Protein AF-A0A4U2DBM8-F1 (afdb_monomer_lite)

Structure (mmCIF, N/CA/C/O backbone):
data_AF-A0A4U2DBM8-F1
#
_entry.id   AF-A0A4U2DBM8-F1
#
loop_
_atom_site.group_PDB
_atom_site.id
_atom_site.type_symbol
_atom_site.label_atom_id
_atom_site.label_alt_id
_atom_site.label_comp_id
_atom_site.label_asym_id
_atom_site.label_entity_id
_atom_site.label_seq_id
_atom_site.pdbx_PDB_ins_code
_atom_site.Cartn_x
_atom_site.Cartn_y
_atom_site.Cartn_z
_atom_site.occupancy
_atom_site.B_iso_or_equiv
_atom_site.auth_seq_id
_atom_site.auth_comp_id
_atom_site.auth_asym_id
_atom_site.auth_atom_id
_atom_site.pdbx_PDB_model_num
ATOM 1 N N . VAL A 1 1 ? 9.455 -3.708 -7.114 1.00 59.12 1 VAL A N 1
ATOM 2 C CA . VAL A 1 1 ? 10.012 -4.423 -8.286 1.00 59.12 1 VAL A CA 1
ATOM 3 C C . VAL A 1 1 ? 9.407 -5.806 -8.339 1.00 59.12 1 VAL A C 1
ATOM 5 O O . VAL A 1 1 ? 9.416 -6.477 -7.314 1.00 59.12 1 VAL A O 1
ATOM 8 N N . ASP A 1 2 ? 8.840 -6.181 -9.483 1.00 67.06 2 ASP A N 1
ATOM 9 C CA . ASP A 1 2 ? 8.183 -7.475 -9.717 1.00 67.06 2 ASP A CA 1
ATOM 10 C C . ASP A 1 2 ? 9.241 -8.581 -9.811 1.00 67.06 2 ASP A C 1
ATOM 12 O O . ASP A 1 2 ? 9.517 -9.155 -10.859 1.00 67.06 2 ASP A O 1
ATOM 16 N N . LYS A 1 3 ? 9.927 -8.794 -8.692 1.00 73.75 3 LYS A N 1
ATOM 17 C CA . LYS A 1 3 ? 10.995 -9.764 -8.516 1.00 73.75 3 LYS A CA 1
ATOM 18 C C . LYS A 1 3 ? 10.650 -10.631 -7.322 1.00 73.75 3 LYS A C 1
ATOM 20 O O . LYS A 1 3 ? 10.070 -10.146 -6.347 1.00 73.75 3 LYS A O 1
ATOM 25 N N . SER A 1 4 ? 11.052 -11.894 -7.391 1.00 77.31 4 SER A N 1
ATOM 26 C CA . SER A 1 4 ? 11.010 -12.765 -6.223 1.00 77.31 4 SER A CA 1
ATOM 27 C C . SER A 1 4 ? 11.772 -12.102 -5.073 1.00 77.31 4 SER A C 1
ATOM 29 O O . SER A 1 4 ? 12.866 -11.562 -5.265 1.00 77.31 4 SER A O 1
ATOM 31 N N . SER A 1 5 ? 11.160 -12.088 -3.895 1.00 81.56 5 SER A N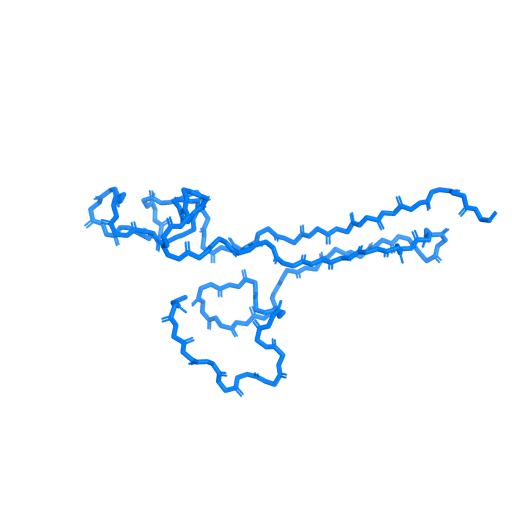 1
ATOM 32 C CA . SER A 1 5 ? 11.736 -11.513 -2.686 1.00 81.56 5 SER A CA 1
ATOM 33 C C . SER A 1 5 ? 11.975 -12.634 -1.690 1.00 81.56 5 SER A C 1
ATOM 35 O O . SER A 1 5 ? 11.061 -13.397 -1.393 1.00 81.56 5 SER A O 1
ATOM 37 N N . SER A 1 6 ? 13.188 -12.709 -1.147 1.00 88.38 6 SER A N 1
ATOM 38 C CA . SER A 1 6 ? 13.516 -13.589 -0.022 1.00 88.38 6 SER A CA 1
ATOM 39 C C . SER A 1 6 ? 13.119 -12.986 1.330 1.00 88.38 6 SER A C 1
ATOM 41 O O . SER A 1 6 ? 13.450 -13.548 2.371 1.00 88.38 6 SER A O 1
ATOM 43 N N . HIS A 1 7 ? 12.456 -11.822 1.336 1.00 85.44 7 HIS A N 1
ATOM 44 C CA . HIS A 1 7 ? 11.956 -11.214 2.563 1.00 85.44 7 HIS A CA 1
ATOM 45 C C . HIS A 1 7 ? 10.971 -12.180 3.241 1.00 85.44 7 HIS A C 1
ATOM 47 O O . HIS A 1 7 ? 10.074 -12.680 2.563 1.00 85.44 7 HIS A O 1
ATOM 53 N N . PRO A 1 8 ? 11.076 -12.421 4.560 1.00 89.69 8 PRO A N 1
ATOM 54 C CA . PRO A 1 8 ? 10.228 -13.395 5.253 1.00 89.69 8 PRO A CA 1
ATOM 55 C C . PRO A 1 8 ? 8.735 -13.027 5.226 1.00 89.69 8 PRO A C 1
ATOM 57 O O . PRO A 1 8 ? 7.880 -13.887 5.406 1.00 89.69 8 PRO A O 1
ATOM 60 N N . GLN A 1 9 ? 8.412 -11.750 4.996 1.00 89.75 9 GLN A N 1
ATOM 61 C CA . GLN A 1 9 ? 7.042 -11.239 4.866 1.00 89.75 9 GLN A CA 1
ATOM 62 C C . GLN A 1 9 ? 6.925 -10.332 3.629 1.00 89.75 9 GLN A C 1
ATOM 64 O O . GLN A 1 9 ? 6.922 -9.106 3.761 1.00 89.75 9 GLN A O 1
ATOM 69 N N . PRO A 1 10 ? 6.936 -10.880 2.403 1.00 87.31 10 PRO A N 1
ATOM 70 C CA . PRO A 1 10 ? 7.029 -10.077 1.180 1.00 87.31 10 PRO A CA 1
ATOM 71 C C . PRO A 1 10 ? 5.770 -9.229 0.934 1.00 87.31 10 PRO A C 1
ATOM 73 O O . PRO A 1 10 ? 5.850 -8.153 0.345 1.00 87.31 10 PRO A O 1
ATOM 76 N N . ASN A 1 11 ? 4.627 -9.672 1.460 1.00 86.81 11 ASN A N 1
ATOM 77 C CA . 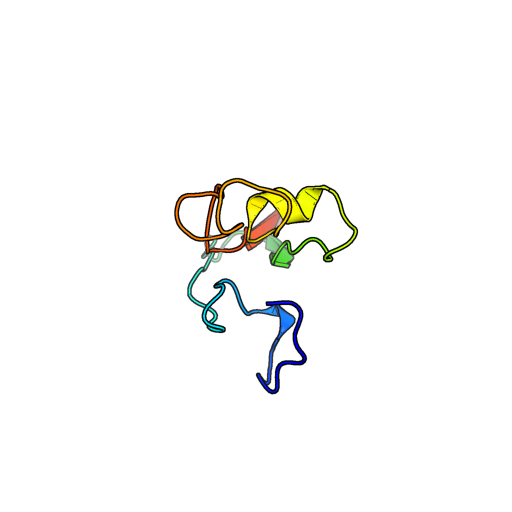ASN A 1 11 ? 3.356 -8.950 1.459 1.00 86.81 11 ASN A CA 1
ATOM 78 C C . ASN A 1 11 ? 3.327 -7.722 2.390 1.00 86.81 11 ASN A C 1
ATOM 80 O O . ASN A 1 11 ? 2.375 -6.954 2.325 1.00 86.81 11 ASN A O 1
ATOM 84 N N . ARG A 1 12 ? 4.345 -7.521 3.240 1.00 89.44 12 ARG A N 1
ATOM 85 C CA . ARG A 1 12 ? 4.477 -6.336 4.107 1.00 89.44 12 ARG A CA 1
ATOM 86 C C . ARG A 1 12 ? 5.443 -5.285 3.578 1.00 89.44 12 ARG A C 1
ATOM 88 O O . ARG A 1 12 ? 5.587 -4.239 4.192 1.00 89.44 12 ARG A O 1
ATOM 95 N N . ILE A 1 13 ? 6.129 -5.546 2.469 1.00 91.00 13 ILE A N 1
ATOM 96 C CA . ILE A 1 13 ? 7.000 -4.547 1.849 1.00 91.00 13 ILE A CA 1
ATOM 97 C C . ILE A 1 13 ? 6.119 -3.398 1.370 1.00 91.00 13 ILE A C 1
ATOM 99 O O . ILE A 1 13 ? 5.197 -3.644 0.594 1.00 91.00 13 ILE A O 1
ATOM 103 N N . THR A 1 14 ? 6.423 -2.170 1.783 1.00 92.19 14 THR A N 1
ATOM 104 C CA . THR A 1 14 ? 5.661 -0.966 1.416 1.00 92.19 14 THR A CA 1
ATOM 105 C C . THR A 1 14 ? 6.466 0.004 0.563 1.00 92.19 14 THR A C 1
ATOM 107 O O . THR A 1 14 ? 5.925 0.987 0.091 1.00 92.19 14 THR A O 1
ATOM 110 N N . SER A 1 15 ? 7.733 -0.290 0.292 1.00 88.19 15 SER A N 1
ATOM 111 C CA . SER A 1 15 ? 8.622 0.573 -0.483 1.00 88.19 15 SER A CA 1
ATOM 112 C C . SER A 1 15 ? 9.214 -0.145 -1.691 1.00 88.19 15 SER A C 1
ATOM 114 O O . SER A 1 15 ? 9.397 -1.369 -1.701 1.00 88.19 15 SER A O 1
ATOM 116 N N . THR A 1 16 ? 9.586 0.613 -2.721 1.00 82.81 16 THR A N 1
ATOM 117 C CA . THR A 1 16 ? 10.323 0.068 -3.876 1.00 82.81 16 THR A CA 1
ATOM 118 C C . THR A 1 16 ? 11.725 -0.444 -3.518 1.00 82.81 16 THR A C 1
ATOM 120 O O . THR A 1 16 ? 12.233 -1.328 -4.216 1.00 82.81 16 THR A O 1
ATOM 123 N N . PHE A 1 17 ? 12.304 0.019 -2.403 1.00 85.31 17 PHE A N 1
ATOM 124 C CA . PHE A 1 17 ? 13.588 -0.440 -1.858 1.00 85.31 17 PHE A CA 1
ATOM 125 C C . PHE A 1 17 ? 13.490 -1.685 -0.956 1.00 85.31 17 PHE A C 1
ATOM 127 O O . PHE A 1 17 ? 14.510 -2.180 -0.484 1.00 85.31 17 PHE A O 1
ATOM 134 N N . GLY A 1 18 ? 12.296 -2.263 -0.784 1.00 87.12 18 GLY A N 1
ATOM 135 C CA . GLY A 1 18 ? 12.143 -3.616 -0.238 1.00 87.12 18 GLY A CA 1
ATOM 136 C C . GLY A 1 18 ? 11.933 -3.709 1.273 1.00 87.12 18 GLY A C 1
ATOM 137 O O . GLY A 1 18 ? 11.999 -4.813 1.807 1.00 87.12 18 GLY A O 1
ATOM 138 N N . LEU A 1 19 ? 11.656 -2.593 1.951 1.00 89.75 19 LEU A N 1
ATOM 139 C CA . LEU A 1 19 ? 11.379 -2.554 3.390 1.00 89.75 19 LEU A CA 1
ATOM 140 C C . LEU A 1 19 ? 9.903 -2.251 3.690 1.00 89.75 19 LEU A C 1
ATOM 142 O O . LEU A 1 19 ? 9.196 -1.646 2.878 1.00 89.75 19 LEU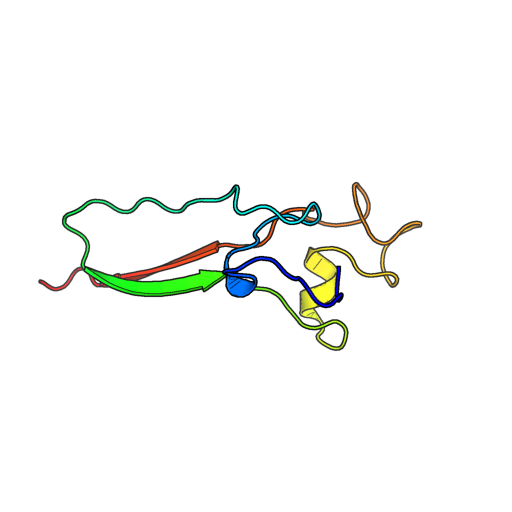 A O 1
ATOM 146 N N . ALA A 1 20 ? 9.459 -2.666 4.877 1.00 91.88 20 ALA A N 1
ATOM 147 C CA . ALA A 1 20 ? 8.197 -2.255 5.487 1.00 91.88 20 ALA A CA 1
ATOM 148 C C . ALA A 1 20 ? 8.435 -0.978 6.307 1.00 91.88 20 ALA A C 1
ATOM 150 O O . ALA A 1 20 ? 8.965 -1.038 7.419 1.00 91.88 20 ALA A O 1
ATOM 151 N N . VAL A 1 21 ? 8.107 0.176 5.732 1.00 94.00 21 VAL A N 1
ATOM 152 C CA . VAL A 1 21 ? 8.382 1.494 6.336 1.00 94.00 21 VAL A CA 1
ATOM 153 C C . VAL A 1 21 ? 7.122 2.313 6.599 1.00 94.00 21 VAL A C 1
ATOM 155 O O . VAL A 1 21 ? 7.199 3.336 7.270 1.00 94.00 21 VAL A O 1
ATOM 158 N N . ASP A 1 22 ? 5.966 1.841 6.137 1.00 94.94 22 ASP A N 1
ATOM 159 C CA . ASP A 1 22 ? 4.683 2.514 6.307 1.00 94.94 22 ASP A CA 1
ATOM 160 C C . ASP A 1 22 ? 3.804 1.717 7.272 1.00 94.94 22 ASP A C 1
ATOM 162 O O . ASP A 1 22 ? 3.643 0.502 7.130 1.00 94.94 22 ASP A O 1
ATOM 166 N N . TYR A 1 23 ? 3.211 2.411 8.246 1.00 94.50 23 TYR A N 1
ATOM 167 C CA . TYR A 1 23 ? 2.383 1.807 9.287 1.00 94.50 23 TYR A CA 1
ATOM 168 C C . TYR A 1 23 ? 1.116 2.630 9.515 1.00 94.50 23 TYR A C 1
ATOM 170 O O . TYR A 1 23 ? 1.169 3.851 9.644 1.00 94.50 23 TYR A O 1
ATOM 178 N N . ALA A 1 24 ? -0.022 1.945 9.612 1.00 94.06 24 ALA A N 1
ATOM 179 C CA . ALA A 1 24 ? -1.271 2.505 10.104 1.00 94.06 24 ALA A CA 1
ATOM 180 C C . ALA A 1 24 ? -1.475 1.960 11.518 1.00 94.06 24 ALA A C 1
ATOM 182 O O . ALA A 1 24 ? -1.602 0.750 11.703 1.00 94.06 24 ALA A O 1
ATOM 183 N N . LEU A 1 25 ? -1.447 2.848 12.512 1.00 94.62 25 LEU A N 1
ATOM 184 C CA . LEU A 1 25 ? -1.519 2.497 13.931 1.00 94.62 25 LEU A CA 1
ATOM 185 C C . LEU A 1 25 ? -2.864 2.974 14.503 1.00 94.62 25 LEU A C 1
ATOM 187 O O . LEU A 1 25 ? -2.952 4.100 14.996 1.00 94.62 25 LEU A O 1
ATOM 191 N N . PRO A 1 26 ? -3.935 2.172 14.379 1.00 93.12 26 PRO A N 1
ATOM 192 C CA . PRO A 1 26 ? -5.244 2.526 14.913 1.00 93.12 26 PRO A CA 1
ATOM 193 C C . PRO A 1 26 ? -5.242 2.534 16.447 1.00 93.12 26 PRO A C 1
ATOM 195 O O . PRO A 1 26 ? -4.406 1.895 17.088 1.00 93.12 26 PRO A O 1
ATOM 198 N N . SER A 1 27 ? -6.210 3.240 17.043 1.00 94.12 27 SER A N 1
ATOM 199 C CA . SER A 1 27 ? -6.448 3.176 18.491 1.00 94.12 27 SER A CA 1
ATOM 200 C C . SER A 1 27 ? -6.660 1.728 18.939 1.00 94.12 27 SER A C 1
ATOM 202 O O . SER A 1 27 ? -7.347 0.968 18.259 1.00 94.12 27 SER A O 1
ATOM 204 N N . ALA A 1 28 ? -6.159 1.376 20.126 1.00 92.81 28 ALA A N 1
ATOM 205 C CA . ALA A 1 28 ? -6.341 0.050 20.723 1.00 92.81 28 ALA A CA 1
ATOM 206 C C . ALA A 1 28 ? -7.818 -0.324 20.965 1.00 92.81 28 ALA A C 1
ATOM 208 O O . ALA A 1 28 ? -8.131 -1.487 21.191 1.00 92.81 28 ALA A O 1
ATOM 209 N N . THR A 1 29 ? -8.719 0.660 20.932 1.00 92.50 29 THR A N 1
ATOM 210 C CA . THR A 1 29 ? -10.166 0.481 21.102 1.00 92.50 29 THR A CA 1
ATOM 211 C C . THR A 1 29 ? -10.915 0.224 19.794 1.00 92.50 29 THR A C 1
ATOM 213 O O . THR A 1 29 ? -12.129 0.063 19.836 1.00 92.50 29 THR A O 1
ATOM 216 N N . LEU A 1 30 ? -10.246 0.268 18.636 1.00 93.31 30 LEU A N 1
ATOM 217 C CA . LEU A 1 30 ? -10.871 -0.015 17.342 1.00 93.31 30 LEU A CA 1
ATOM 218 C C . LEU A 1 30 ? -10.753 -1.501 17.009 1.00 93.31 30 LEU A C 1
ATOM 220 O O . LEU A 1 30 ? -9.670 -2.079 17.102 1.00 93.31 30 LEU A O 1
ATOM 224 N N . ASN A 1 31 ? -11.853 -2.097 16.551 1.00 95.12 31 ASN A N 1
ATOM 225 C CA . ASN A 1 31 ? -11.858 -3.471 16.074 1.00 95.12 31 ASN A CA 1
ATOM 226 C C . ASN A 1 31 ? -11.326 -3.523 14.633 1.00 95.12 31 ASN A C 1
ATOM 228 O O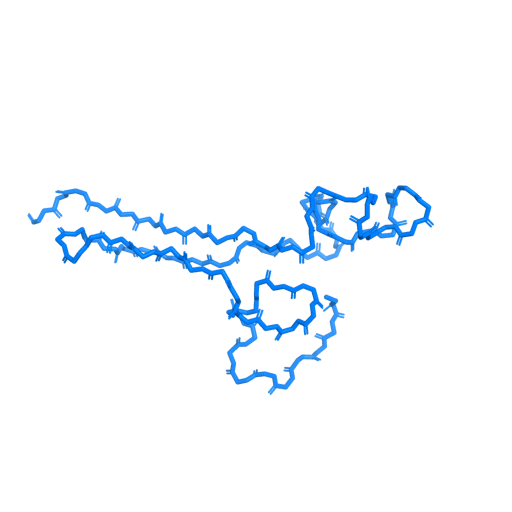 . ASN A 1 31 ? -12.006 -3.110 13.693 1.00 95.12 31 ASN A O 1
ATOM 232 N N . ILE A 1 32 ? -10.094 -4.000 14.446 1.00 95.38 32 ILE A N 1
ATOM 233 C CA . ILE A 1 32 ? -9.488 -4.134 13.115 1.00 95.38 32 ILE A CA 1
ATOM 234 C C . ILE A 1 32 ? -9.858 -5.486 12.530 1.00 95.38 32 ILE A C 1
ATOM 236 O O . ILE A 1 32 ? -9.384 -6.524 12.985 1.00 95.38 32 ILE A O 1
ATOM 240 N N . VAL A 1 33 ? -10.694 -5.454 11.498 1.00 96.94 33 VAL A N 1
ATOM 241 C CA . VAL A 1 33 ? -11.238 -6.664 10.873 1.00 96.94 33 VAL A CA 1
ATOM 242 C C . VAL A 1 33 ? -10.462 -7.084 9.632 1.00 96.94 33 VAL A C 1
ATOM 244 O O . VAL A 1 33 ? -10.551 -8.239 9.228 1.00 96.94 33 VAL A O 1
ATOM 247 N N . ASP A 1 34 ? -9.715 -6.165 9.015 1.00 96.06 34 ASP A N 1
ATOM 248 C CA . ASP A 1 34 ? -8.877 -6.475 7.859 1.00 96.06 34 ASP A CA 1
ATOM 249 C C . ASP A 1 34 ? -7.764 -5.431 7.672 1.00 96.06 34 ASP A C 1
ATOM 251 O O . ASP A 1 34 ? -7.854 -4.301 8.161 1.00 96.06 34 ASP A O 1
ATOM 255 N N . SER A 1 35 ? -6.698 -5.804 6.972 1.00 94.94 35 SER A N 1
ATOM 256 C CA . SER A 1 35 ? -5.592 -4.906 6.637 1.00 94.94 35 SER A CA 1
ATOM 257 C C . SER A 1 35 ? -4.792 -5.431 5.454 1.00 94.94 35 SER A C 1
ATOM 259 O O . SER A 1 35 ? -4.740 -6.636 5.206 1.00 94.94 35 SER A O 1
ATOM 261 N N . GLY A 1 36 ? -4.076 -4.544 4.770 1.00 93.50 36 GLY A N 1
ATOM 262 C CA . GLY A 1 36 ? -3.189 -4.986 3.710 1.00 93.50 36 GLY A CA 1
ATOM 263 C C . GLY A 1 36 ? -2.310 -3.901 3.122 1.00 93.50 36 GLY A C 1
ATOM 264 O O . GLY A 1 36 ? -2.379 -2.723 3.470 1.00 93.50 36 GLY A O 1
ATOM 265 N N . VAL A 1 37 ? -1.481 -4.346 2.185 1.00 92.38 37 VAL A N 1
ATOM 266 C CA . VAL A 1 37 ? -0.708 -3.497 1.285 1.00 92.38 37 VAL A CA 1
ATOM 267 C C . VAL A 1 37 ? -1.312 -3.665 -0.099 1.00 92.38 37 VAL A C 1
ATOM 269 O O . VAL A 1 37 ? -1.385 -4.782 -0.612 1.00 92.38 37 VAL A O 1
ATOM 272 N N . TYR A 1 38 ? -1.760 -2.573 -0.705 1.00 89.81 38 TYR A N 1
ATOM 273 C CA . TYR A 1 38 ? -2.240 -2.605 -2.077 1.00 89.81 38 TYR A CA 1
ATOM 274 C C . TYR A 1 38 ? -1.055 -2.526 -3.038 1.00 89.81 38 TYR A C 1
ATOM 276 O O . TYR A 1 38 ? -0.289 -1.559 -3.046 1.00 89.81 38 TYR A O 1
ATOM 284 N N . TRP A 1 39 ? -0.917 -3.574 -3.846 1.00 84.00 39 TRP A N 1
ATOM 285 C CA . TRP A 1 39 ? 0.079 -3.671 -4.899 1.00 84.00 39 TRP A CA 1
ATOM 286 C C . TRP A 1 39 ? -0.549 -4.303 -6.130 1.00 84.00 39 TRP A C 1
ATOM 288 O O . TRP A 1 39 ? -0.838 -5.497 -6.141 1.00 84.00 39 TRP A O 1
ATOM 298 N N . ALA A 1 40 ? -0.747 -3.486 -7.157 1.00 86.62 40 ALA A N 1
ATOM 299 C CA . ALA A 1 40 ? -1.234 -3.963 -8.436 1.00 86.62 40 ALA A CA 1
ATOM 300 C C . ALA A 1 40 ? -0.126 -4.740 -9.168 1.00 86.62 40 ALA A C 1
ATOM 302 O O . ALA A 1 40 ? 1.030 -4.301 -9.203 1.00 86.62 40 ALA A O 1
ATOM 303 N N . ALA A 1 41 ? -0.472 -5.884 -9.754 1.00 85.06 41 ALA A N 1
ATOM 304 C CA . ALA A 1 41 ? 0.431 -6.669 -10.588 1.00 85.06 41 ALA A CA 1
ATOM 305 C C . ALA A 1 41 ? 0.831 -5.891 -11.854 1.00 85.06 41 ALA A C 1
ATOM 307 O O . ALA A 1 41 ? 0.143 -4.962 -12.271 1.00 85.06 41 ALA A O 1
ATOM 308 N N . SER A 1 42 ? 1.941 -6.264 -12.498 1.00 85.31 42 SER A N 1
ATOM 309 C CA . SER A 1 42 ? 2.481 -5.540 -13.666 1.00 85.31 42 SER A CA 1
ATOM 310 C C . SER A 1 42 ? 1.507 -5.402 -14.842 1.00 85.31 42 SER A C 1
ATOM 312 O O . SER A 1 42 ? 1.620 -4.461 -15.623 1.00 85.31 42 SER A O 1
ATOM 314 N N . TYR A 1 43 ? 0.545 -6.316 -14.958 1.00 86.94 43 TYR A N 1
ATOM 315 C CA . TYR A 1 43 ? -0.494 -6.307 -15.988 1.00 86.94 43 TYR A CA 1
ATOM 316 C C . TYR A 1 43 ? -1.766 -5.542 -15.584 1.00 86.94 43 TYR A C 1
ATOM 318 O O . TYR A 1 43 ? -2.659 -5.372 -16.409 1.00 86.94 43 TYR A O 1
ATOM 326 N N . GLU A 1 44 ? -1.882 -5.091 -14.335 1.00 89.75 44 GLU A N 1
ATOM 327 C CA . GLU A 1 44 ? -3.048 -4.356 -13.846 1.00 89.75 44 GLU A CA 1
ATOM 328 C C . GLU A 1 44 ? -2.876 -2.847 -14.066 1.00 89.75 44 GLU A C 1
ATOM 330 O O . GLU A 1 44 ? -1.783 -2.291 -13.943 1.00 89.75 44 GLU A O 1
ATOM 335 N N . GLU A 1 45 ? -3.969 -2.138 -14.357 1.00 88.12 45 GLU A N 1
ATOM 336 C CA . GLU A 1 45 ? -3.919 -0.687 -14.596 1.00 88.12 45 GLU A CA 1
ATOM 337 C C . GLU A 1 45 ? -3.457 0.103 -13.364 1.00 88.12 45 GLU A C 1
ATOM 339 O O . GLU A 1 45 ? -2.759 1.108 -13.498 1.00 88.12 45 GLU A O 1
ATOM 344 N N . GLY A 1 46 ? -3.748 -0.397 -12.158 1.00 87.25 46 GLY A N 1
ATOM 345 C CA . GLY A 1 46 ? -3.291 0.204 -10.903 1.00 87.25 46 GLY A CA 1
ATOM 346 C C . GLY A 1 46 ? -1.765 0.257 -10.752 1.00 87.25 46 GLY A C 1
ATOM 347 O O . GLY A 1 46 ? -1.262 1.035 -9.943 1.00 87.25 46 GLY A O 1
ATOM 348 N N . ARG A 1 47 ? -1.008 -0.516 -11.546 1.00 86.69 47 ARG A N 1
ATOM 349 C CA . ARG A 1 47 ? 0.464 -0.560 -11.511 1.00 86.69 47 ARG A CA 1
ATOM 350 C C . ARG A 1 47 ? 1.103 0.803 -11.770 1.00 86.69 47 ARG A C 1
ATOM 352 O O . ARG A 1 47 ? 2.164 1.102 -11.210 1.00 86.69 47 ARG A O 1
ATOM 359 N N . LYS A 1 48 ? 0.412 1.622 -12.569 1.00 87.38 48 LYS A N 1
ATOM 360 C CA . LYS A 1 48 ? 0.782 2.981 -12.964 1.00 87.38 48 LYS A CA 1
ATOM 361 C C . LYS A 1 48 ? 0.960 3.947 -11.786 1.00 87.38 48 LYS A C 1
ATOM 363 O O . LYS A 1 48 ? 1.637 4.957 -11.918 1.00 87.38 48 LYS A O 1
ATOM 368 N N . LEU A 1 49 ? 0.411 3.629 -10.617 1.00 83.62 49 LEU A N 1
ATOM 369 C CA . LEU A 1 49 ? 0.547 4.474 -9.431 1.00 83.62 49 LEU A CA 1
ATOM 370 C C . LEU A 1 49 ? 1.926 4.365 -8.750 1.00 83.62 49 LEU A C 1
ATOM 372 O O . LEU A 1 49 ? 2.253 5.218 -7.925 1.00 83.62 49 LEU A O 1
ATOM 376 N N . PHE A 1 50 ? 2.727 3.338 -9.074 1.00 82.81 50 PHE A N 1
ATOM 377 C CA . PHE A 1 50 ? 3.907 2.975 -8.273 1.00 82.81 50 PHE A CA 1
ATOM 378 C C . PHE A 1 50 ? 5.239 2.974 -9.032 1.00 82.81 50 PHE A C 1
ATOM 380 O O . PHE A 1 50 ? 6.171 3.648 -8.627 1.00 82.81 50 PHE A O 1
ATOM 387 N N . ASN A 1 51 ? 5.394 2.167 -10.088 1.00 84.31 51 ASN A N 1
ATOM 388 C CA . ASN A 1 51 ? 6.650 2.088 -10.858 1.00 84.31 51 ASN A CA 1
ATOM 389 C C . ASN A 1 51 ? 6.451 1.297 -12.160 1.00 84.31 51 ASN A C 1
ATOM 391 O O . ASN A 1 51 ? 6.757 0.102 -12.224 1.00 84.31 51 ASN A O 1
ATOM 395 N N . ASP A 1 52 ? 5.902 1.941 -13.178 1.00 87.19 52 ASP A N 1
ATOM 396 C CA . ASP A 1 52 ? 5.521 1.306 -14.432 1.00 87.19 52 ASP A CA 1
ATOM 397 C C . ASP A 1 52 ? 6.283 1.909 -15.614 1.00 87.19 52 ASP A C 1
ATOM 399 O O . ASP A 1 52 ? 6.258 3.121 -15.806 1.00 87.19 52 ASP A O 1
ATOM 403 N N . SER A 1 53 ? 6.912 1.067 -16.440 1.00 87.62 53 SER A N 1
ATOM 404 C CA . SER A 1 53 ? 7.691 1.507 -17.607 1.00 87.62 53 SER A CA 1
ATOM 405 C C . SER A 1 53 ? 6.860 2.223 -18.678 1.00 87.62 53 SER A C 1
ATOM 407 O O . SER A 1 53 ? 7.422 2.746 -19.632 1.00 87.62 53 SER A O 1
ATOM 409 N N . ARG A 1 54 ? 5.528 2.223 -18.558 1.00 86.31 54 ARG A N 1
ATOM 410 C CA . ARG A 1 54 ? 4.603 2.946 -19.440 1.00 86.31 54 ARG A CA 1
ATOM 411 C C . ARG A 1 54 ? 4.491 4.446 -19.113 1.00 86.31 54 ARG A C 1
ATOM 413 O O . ARG A 1 54 ? 3.727 5.126 -19.793 1.00 86.31 54 ARG A O 1
ATOM 420 N N . ILE A 1 55 ? 5.153 4.951 -18.066 1.00 88.62 55 ILE A N 1
ATOM 421 C CA . ILE A 1 55 ? 4.969 6.322 -17.556 1.00 88.62 55 ILE A CA 1
ATOM 422 C C . ILE A 1 55 ? 6.263 7.126 -17.607 1.00 88.62 55 ILE A C 1
ATOM 424 O O . ILE A 1 55 ? 7.292 6.660 -17.131 1.00 88.62 55 ILE A O 1
ATOM 428 N N . GLY A 1 56 ? 6.169 8.372 -18.078 1.00 88.25 56 GLY A N 1
ATOM 429 C CA . GLY A 1 56 ? 7.287 9.314 -18.074 1.00 88.25 56 GLY A CA 1
ATOM 430 C C . GLY A 1 56 ? 8.487 8.786 -18.855 1.00 88.25 56 GLY A C 1
ATOM 431 O O . GLY A 1 56 ? 8.328 8.009 -19.797 1.00 88.25 56 GLY A O 1
ATOM 432 N N . ASP A 1 57 ? 9.678 9.205 -18.442 1.00 90.44 57 ASP A N 1
ATOM 433 C CA . ASP A 1 57 ? 10.926 8.824 -19.108 1.00 90.44 57 ASP A CA 1
ATOM 434 C C . ASP A 1 57 ? 11.541 7.544 -18.504 1.00 90.44 57 ASP A C 1
ATOM 436 O O . ASP A 1 57 ? 12.224 6.786 -19.194 1.00 90.44 57 ASP A O 1
ATOM 440 N N . TYR A 1 58 ? 11.285 7.273 -17.221 1.00 87.25 58 TYR A N 1
ATOM 441 C CA . TYR A 1 58 ? 11.913 6.214 -16.424 1.00 87.25 58 TYR A CA 1
ATOM 442 C C . TYR A 1 58 ? 10.910 5.274 -15.740 1.00 87.25 58 TYR A C 1
ATOM 444 O O . TYR A 1 58 ? 11.301 4.207 -15.249 1.00 87.25 58 TYR A O 1
ATOM 452 N N . GLY A 1 59 ? 9.630 5.647 -15.664 1.00 88.12 59 GLY A N 1
ATOM 453 C CA . GLY A 1 59 ? 8.588 4.818 -15.054 1.00 88.12 59 GLY A CA 1
ATOM 454 C C . GLY A 1 59 ? 8.736 4.631 -13.549 1.00 88.12 59 GLY A C 1
ATOM 455 O O . GLY A 1 59 ? 8.261 3.637 -12.999 1.00 88.12 59 GLY A O 1
ATOM 456 N N . ASN A 1 60 ? 9.454 5.525 -12.869 1.00 86.44 60 ASN A N 1
ATOM 457 C CA . ASN A 1 60 ? 9.688 5.484 -11.428 1.00 86.44 60 ASN A CA 1
ATOM 458 C C . ASN A 1 60 ? 10.084 6.869 -10.885 1.00 86.44 60 ASN A C 1
ATOM 460 O O . ASN A 1 60 ? 10.191 7.840 -11.633 1.00 86.44 60 ASN A O 1
ATOM 464 N N . GLY A 1 61 ? 10.303 6.963 -9.569 1.00 83.94 61 GLY A N 1
ATOM 465 C CA . GLY A 1 61 ? 10.784 8.186 -8.931 1.00 83.94 61 GLY A CA 1
ATOM 466 C C . GLY A 1 61 ? 9.817 9.349 -9.140 1.00 83.94 61 GLY A C 1
ATOM 467 O O . GLY A 1 61 ? 8.682 9.296 -8.683 1.00 83.94 61 GLY A O 1
ATOM 468 N N . LYS A 1 62 ? 10.268 10.397 -9.839 1.00 85.81 62 LYS A N 1
ATOM 469 C CA . LYS A 1 62 ? 9.446 11.587 -10.115 1.00 85.81 62 LYS A CA 1
ATOM 470 C C . LYS A 1 62 ? 8.393 11.378 -11.208 1.00 85.81 62 LYS A C 1
ATOM 472 O O . LYS A 1 62 ? 7.509 12.218 -11.332 1.00 85.81 62 LYS A O 1
ATOM 477 N N . ASP A 1 63 ? 8.467 10.287 -11.968 1.00 87.81 63 ASP A N 1
ATOM 478 C CA . ASP A 1 63 ? 7.509 10.006 -13.045 1.00 87.81 63 ASP A CA 1
ATOM 479 C C . ASP A 1 63 ? 6.195 9.414 -12.528 1.00 87.81 63 ASP A C 1
ATOM 481 O O . ASP A 1 63 ? 5.212 9.338 -13.257 1.00 87.81 63 ASP A O 1
ATOM 485 N N . VAL A 1 64 ? 6.168 8.967 -11.275 1.00 87.06 64 VAL A N 1
ATOM 486 C CA . VAL A 1 64 ? 5.061 8.218 -10.673 1.00 87.06 64 VAL A CA 1
ATOM 487 C C . VAL A 1 64 ? 4.556 8.919 -9.423 1.00 87.06 64 VAL A C 1
ATOM 489 O O . VAL A 1 64 ? 5.244 9.741 -8.822 1.00 87.06 64 VAL A O 1
ATOM 492 N N . SER A 1 65 ? 3.335 8.585 -9.011 1.00 84.50 65 SER A N 1
ATOM 493 C CA . SER A 1 65 ? 2.703 9.222 -7.854 1.00 84.50 6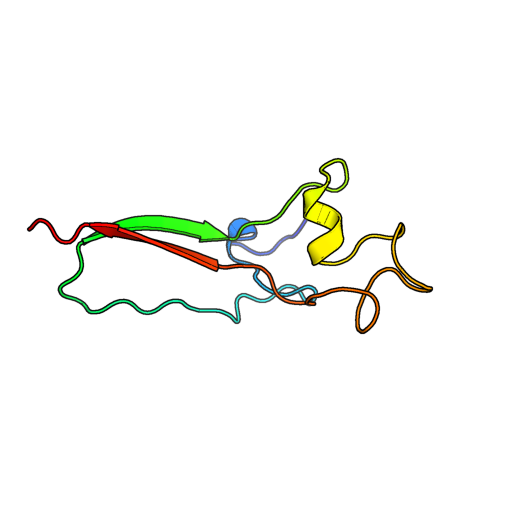5 SER A CA 1
ATOM 494 C C . SER A 1 65 ? 3.358 8.877 -6.515 1.00 84.50 65 SER A C 1
ATOM 496 O O . SER A 1 65 ? 3.231 9.657 -5.574 1.00 84.50 65 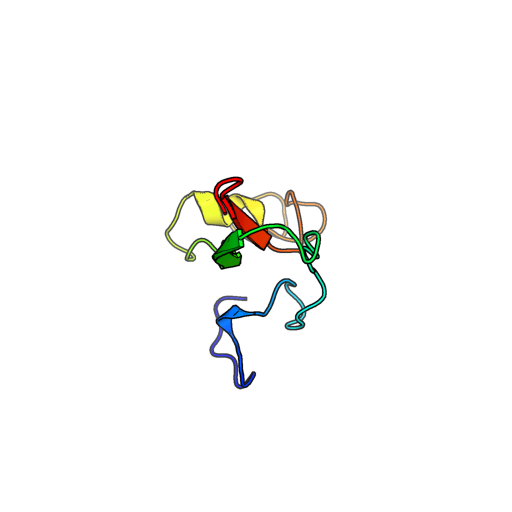SER A O 1
ATOM 498 N N . SER A 1 66 ? 4.021 7.722 -6.396 1.00 85.88 66 SER A N 1
ATOM 499 C CA . SER A 1 66 ? 4.732 7.336 -5.175 1.00 85.88 66 SER A CA 1
ATOM 500 C C . SER A 1 66 ? 5.694 6.173 -5.414 1.00 85.88 66 SER A C 1
ATOM 502 O O . SER A 1 66 ? 5.396 5.258 -6.175 1.00 85.88 66 SER A O 1
ATOM 504 N N . ASP A 1 67 ? 6.821 6.166 -4.708 1.00 85.31 67 ASP A N 1
ATOM 505 C CA . ASP A 1 67 ? 7.718 5.019 -4.544 1.00 85.31 67 ASP A CA 1
ATOM 506 C C . ASP A 1 67 ? 7.382 4.166 -3.298 1.00 85.31 67 ASP A C 1
ATOM 508 O O . ASP A 1 67 ? 8.042 3.149 -3.035 1.00 85.31 67 ASP A O 1
ATOM 512 N N . HIS A 1 68 ? 6.328 4.554 -2.573 1.00 90.94 68 HIS A N 1
ATOM 513 C CA . HIS A 1 68 ? 5.690 3.817 -1.488 1.00 90.94 68 HIS A CA 1
ATOM 514 C C . HIS A 1 68 ? 4.359 3.196 -1.947 1.00 90.94 68 HIS A C 1
ATOM 516 O O . HIS A 1 68 ? 3.765 3.560 -2.963 1.00 90.94 68 HIS A O 1
ATOM 522 N N . ARG A 1 69 ? 3.884 2.213 -1.187 1.00 87.75 69 ARG A N 1
ATOM 523 C CA . ARG A 1 69 ? 2.656 1.457 -1.435 1.00 87.75 69 ARG A CA 1
ATOM 524 C C . ARG A 1 69 ? 1.574 1.909 -0.479 1.00 87.75 69 ARG A C 1
ATOM 526 O O . ARG A 1 69 ? 1.837 2.141 0.698 1.00 87.75 69 ARG A O 1
ATOM 533 N N . MET A 1 70 ? 0.338 1.939 -0.964 1.00 90.62 70 MET A N 1
ATOM 534 C CA . MET A 1 70 ? -0.802 2.208 -0.100 1.00 90.62 70 MET A CA 1
ATOM 535 C C . MET A 1 70 ? -0.961 1.064 0.900 1.00 90.62 70 MET A C 1
ATOM 537 O O . MET A 1 70 ? -1.197 -0.085 0.519 1.00 90.62 70 MET A O 1
ATOM 541 N N . ILE A 1 71 ? -0.874 1.399 2.178 1.00 94.44 71 ILE A N 1
ATOM 542 C CA . ILE A 1 71 ? -1.328 0.539 3.262 1.00 94.44 71 ILE A CA 1
ATOM 543 C C . ILE A 1 71 ? -2.761 0.912 3.618 1.00 94.44 71 ILE A C 1
ATOM 545 O O . ILE A 1 71 ? -3.144 2.080 3.544 1.00 94.44 71 ILE A O 1
ATOM 549 N N . TRP A 1 72 ? -3.557 -0.070 4.010 1.00 94.69 72 TRP A N 1
ATOM 550 C CA . TRP A 1 72 ? -4.929 0.166 4.426 1.00 94.69 72 TRP A CA 1
ATOM 551 C C . TRP A 1 72 ? -5.293 -0.719 5.611 1.00 94.69 72 TRP A C 1
ATOM 553 O O . TRP A 1 72 ? -4.755 -1.812 5.799 1.00 94.69 72 TRP A O 1
ATOM 563 N N . VAL A 1 73 ? -6.226 -0.216 6.409 1.00 95.69 73 VAL A N 1
ATOM 564 C CA . VAL A 1 73 ? -6.857 -0.931 7.514 1.00 95.69 73 VAL A CA 1
ATOM 565 C C . VAL A 1 73 ? -8.361 -0.769 7.378 1.00 95.69 73 VAL A C 1
ATOM 567 O O . VAL A 1 73 ? -8.849 0.305 7.025 1.00 95.69 73 VAL A O 1
ATOM 570 N N . LYS A 1 74 ? -9.097 -1.838 7.653 1.00 96.31 74 LYS A N 1
ATOM 571 C CA . LYS A 1 74 ? -10.547 -1.817 7.779 1.00 96.31 74 LYS A CA 1
ATOM 572 C C . LYS A 1 74 ? -10.880 -1.964 9.254 1.00 96.31 74 LYS A C 1
ATOM 574 O O . LYS A 1 74 ? -10.590 -2.995 9.861 1.00 96.31 74 LYS A O 1
ATOM 579 N N . ALA A 1 75 ? -11.476 -0.919 9.810 1.00 94.94 75 ALA A N 1
ATOM 580 C CA . ALA A 1 75 ? -11.943 -0.898 11.184 1.00 94.94 75 ALA A CA 1
ATOM 581 C C . ALA A 1 75 ? -13.469 -0.987 11.224 1.00 94.94 75 ALA A C 1
ATOM 583 O O . ALA A 1 75 ? -14.155 -0.407 10.380 1.00 94.94 75 ALA A O 1
ATOM 584 N N . ASP A 1 76 ? -13.971 -1.695 12.224 1.00 93.62 76 ASP A N 1
ATOM 585 C CA . ASP A 1 76 ? -15.352 -1.636 12.671 1.00 93.62 76 ASP A CA 1
ATOM 586 C C . ASP A 1 76 ? -15.406 -0.836 13.983 1.00 93.62 76 ASP A C 1
ATOM 588 O O . ASP A 1 76 ? -14.514 -0.931 14.830 1.00 93.62 76 ASP A O 1
ATOM 592 N N . PHE A 1 77 ? -16.439 -0.010 14.126 1.00 86.06 77 PHE A N 1
ATOM 593 C CA . PHE A 1 77 ? -16.703 0.767 15.338 1.00 86.06 77 PHE A CA 1
ATOM 594 C C . PHE A 1 77 ? -17.613 0.020 16.322 1.00 86.06 77 PHE A C 1
ATOM 596 O O . PHE A 1 77 ? -17.819 0.485 17.443 1.00 86.06 77 PHE A O 1
ATOM 603 N N . SER A 1 78 ? -18.155 -1.122 15.905 1.00 76.12 78 SER A N 1
ATOM 604 C CA . SER A 1 78 ? -18.916 -2.039 16.745 1.00 76.12 78 SER A CA 1
ATOM 605 C C . SER A 1 78 ? -17.963 -2.795 17.673 1.00 76.12 78 SER A C 1
ATOM 607 O O . SER A 1 78 ? -17.054 -3.477 17.192 1.00 76.12 78 SER A O 1
ATOM 609 N N . ASN A 1 79 ? -18.183 -2.680 18.985 1.00 60.31 79 ASN A N 1
ATOM 610 C CA . ASN A 1 79 ? -17.667 -3.627 19.980 1.00 60.31 79 ASN A CA 1
ATOM 611 C C . ASN A 1 79 ? -18.680 -4.749 20.194 1.00 60.31 79 ASN A C 1
ATOM 613 O O . ASN A 1 79 ? -19.879 -4.412 20.338 1.00 60.31 79 ASN A O 1
#

pLDDT: mean 87.92, std 6.94, range [59.12, 96.94]

Sequence (79 aa):
VDKSSSHPQPNRITSTFGLAVDYALPSATLNIVDSGVYWAASYEEGRKLFNDSRIGDYGNGKDVSSDHRMIWVKADFSN

Radius of gyration: 14.79 Å; chains: 1; bounding box: 32×25×40 Å

Secondary structure (DSSP, 8-state):
--S----SSGGG--BTTS---------TTSEEEEEEEE---TTSGGGGGT--TTSTTTSSGGGSS-SB-EEEEEEE---

Foldseek 3Di:
DPDDDPPPCQQQQFFLVRDNDDDDDDPPLWAWPDWGWDADDLPDPCNQQAAHPVFDDGRHDPRHNDRTTDIDTDTDNDD